Protein AF-A0A1Y4CS14-F1 (afdb_monomer_lite)

Secondary structure (DSSP, 8-state):
-----S---SS-HHHHHHHHHHHHHHHHHHHHHHHH-TTS-S--SHHHHHHHHHHHHH-GGGGTT-TTHHHHTT------HHHHHHGGGTTSSSHHHHHHHHHHHHHHHHHHHHHHHHHHHHS-HHHHHHHHHHTTTT-

Structure (mmCIF, N/CA/C/O backbone):
data_AF-A0A1Y4CS14-F1
#
_entry.id   AF-A0A1Y4CS14-F1
#
loop_
_atom_site.group_PDB
_atom_site.id
_atom_site.type_symbol
_atom_site.label_atom_id
_atom_site.label_alt_id
_atom_site.label_comp_id
_atom_site.label_asym_id
_atom_site.label_entity_id
_atom_site.label_seq_id
_atom_site.pdbx_PDB_ins_code
_atom_site.Cartn_x
_atom_site.Cartn_y
_atom_site.Cartn_z
_atom_site.occupancy
_atom_site.B_iso_or_equiv
_atom_site.auth_seq_id
_atom_site.auth_comp_id
_atom_site.auth_asym_id
_atom_site.auth_atom_id
_atom_site.pdbx_PDB_model_num
ATOM 1 N N . MET A 1 1 ? -32.809 14.641 16.169 1.00 39.56 1 MET A N 1
ATOM 2 C CA . MET A 1 1 ? -31.476 15.286 16.168 1.00 39.56 1 MET A CA 1
ATOM 3 C C . MET A 1 1 ? -30.574 14.527 17.126 1.00 39.56 1 MET A C 1
ATOM 5 O O . MET A 1 1 ? -30.788 14.604 18.327 1.00 39.56 1 MET A O 1
ATOM 9 N N . ARG A 1 2 ? -29.640 13.718 16.610 1.00 41.75 2 ARG A N 1
ATOM 10 C CA . ARG A 1 2 ? -28.630 13.039 17.436 1.00 41.75 2 ARG A CA 1
ATOM 11 C C . ARG A 1 2 ? -27.612 14.098 17.855 1.00 41.75 2 ARG A C 1
ATOM 13 O O . ARG A 1 2 ? -26.971 14.699 17.000 1.00 41.75 2 ARG A O 1
ATOM 20 N N . THR A 1 3 ? -27.533 14.364 19.149 1.00 42.81 3 THR A N 1
ATOM 21 C CA . THR A 1 3 ? -26.562 15.266 19.761 1.00 42.81 3 THR A CA 1
ATOM 22 C C . THR A 1 3 ? -25.147 14.776 19.460 1.00 42.81 3 THR A C 1
ATOM 24 O O . THR A 1 3 ? -24.735 13.689 19.864 1.00 42.81 3 THR A O 1
ATOM 27 N N . ILE A 1 4 ? -24.412 15.586 18.701 1.00 50.34 4 ILE A N 1
ATOM 28 C CA . ILE A 1 4 ? -22.984 15.433 18.425 1.00 50.34 4 ILE A CA 1
ATOM 29 C C . ILE A 1 4 ? -22.251 15.861 19.703 1.00 50.34 4 ILE A C 1
ATOM 31 O O . ILE A 1 4 ? -21.807 16.995 19.829 1.00 50.34 4 ILE A O 1
ATOM 35 N N . SER A 1 5 ? -22.208 14.992 20.711 1.00 47.28 5 SER A N 1
ATOM 36 C CA . SER A 1 5 ? -21.415 15.236 21.925 1.00 47.28 5 SER A CA 1
ATOM 37 C C . SER A 1 5 ? -20.796 13.949 22.469 1.00 47.28 5 SER A C 1
ATOM 39 O O . SER A 1 5 ? -20.897 13.627 23.652 1.00 47.28 5 SER A O 1
ATOM 41 N N . GLN A 1 6 ? -20.137 13.188 21.600 1.00 47.97 6 GLN A N 1
ATOM 42 C CA . GLN A 1 6 ? -19.076 12.296 22.049 1.00 47.97 6 GLN A CA 1
ATOM 43 C C . GLN A 1 6 ? -17.790 12.788 21.415 1.00 47.97 6 GLN A C 1
ATOM 45 O O . GLN A 1 6 ? -17.677 12.831 20.192 1.00 47.97 6 GLN A O 1
ATOM 50 N N . GLY A 1 7 ? -16.867 13.240 22.265 1.00 45.88 7 GLY A N 1
ATOM 51 C CA . GLY A 1 7 ? -15.551 13.683 21.845 1.00 45.88 7 GLY A CA 1
ATOM 52 C C . GLY A 1 7 ? -14.928 12.612 20.963 1.00 45.88 7 GLY A C 1
ATOM 53 O O . GLY A 1 7 ? -14.722 11.479 21.399 1.00 45.88 7 GLY A O 1
ATOM 54 N N . TYR A 1 8 ? -14.672 12.967 19.707 1.00 52.50 8 TYR A N 1
ATOM 55 C CA . TYR A 1 8 ? -13.837 12.170 18.832 1.00 52.50 8 TYR A CA 1
ATOM 56 C C . TYR A 1 8 ? -12.460 12.104 19.493 1.00 52.50 8 TYR A C 1
ATOM 58 O O . TYR A 1 8 ? -11.691 13.060 19.449 1.00 52.50 8 TYR A O 1
ATOM 66 N N . SER A 1 9 ? -12.154 10.987 20.152 1.00 56.97 9 SER A N 1
ATOM 67 C CA . SER A 1 9 ? -10.765 10.586 20.351 1.00 56.97 9 SER A CA 1
ATOM 68 C C . SER A 1 9 ? -10.151 10.543 18.952 1.00 56.97 9 SER A C 1
ATOM 70 O O . SER A 1 9 ? -10.545 9.718 18.130 1.00 56.97 9 SER A O 1
ATOM 72 N N . ILE A 1 10 ? -9.282 11.515 18.664 1.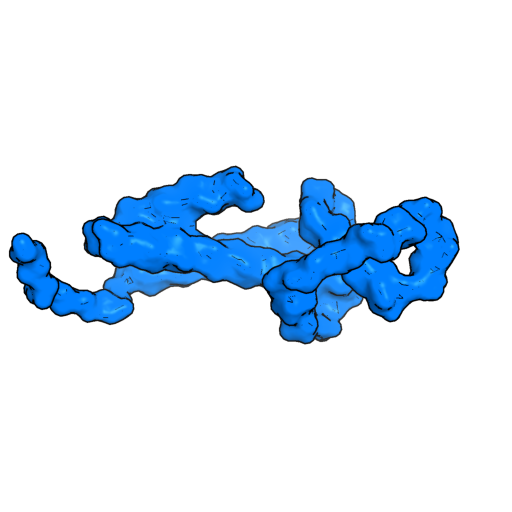00 62.81 10 ILE A N 1
ATOM 73 C CA . ILE A 1 10 ? -8.784 11.812 17.313 1.00 62.81 10 ILE A CA 1
ATOM 74 C C . ILE A 1 10 ? -8.012 10.609 16.734 1.00 62.81 10 ILE A C 1
ATOM 76 O O . ILE A 1 10 ? -8.028 10.404 15.527 1.00 62.81 10 ILE A O 1
ATOM 80 N N . LEU A 1 11 ? -7.440 9.754 17.591 1.00 69.69 11 LEU A N 1
ATOM 81 C CA . LEU A 1 11 ? -6.991 8.396 17.279 1.00 69.69 11 LEU A CA 1
ATOM 82 C C . LEU A 1 11 ? -7.072 7.525 18.541 1.00 69.69 11 LEU A C 1
ATOM 84 O O . LEU A 1 11 ? -6.519 7.889 19.581 1.00 69.69 11 LEU A O 1
ATOM 88 N N . SER A 1 12 ? -7.710 6.357 18.459 1.00 87.25 12 SER A N 1
ATOM 89 C CA . SER A 1 12 ? -7.627 5.338 19.511 1.00 87.25 12 SER A CA 1
ATOM 90 C C . SER A 1 12 ? -6.467 4.371 19.251 1.00 87.25 12 SER A C 1
ATOM 92 O O . SER A 1 12 ? -6.043 4.183 18.111 1.00 87.25 12 SER A O 1
ATOM 94 N N . ALA A 1 13 ? -5.994 3.671 20.288 1.00 91.88 13 ALA A N 1
ATOM 95 C CA . ALA A 1 13 ? -4.969 2.627 20.138 1.00 91.88 13 ALA A CA 1
ATOM 96 C C . ALA A 1 13 ? -5.358 1.549 19.105 1.00 91.88 13 ALA A C 1
ATOM 98 O O . ALA A 1 13 ? -4.495 0.978 18.446 1.00 91.88 13 ALA A O 1
ATOM 99 N N . ARG A 1 14 ? -6.663 1.298 18.925 1.00 93.19 14 ARG A N 1
ATOM 100 C CA . ARG A 1 14 ? -7.191 0.357 17.924 1.00 93.19 14 ARG A CA 1
ATOM 101 C C . ARG A 1 14 ? -7.032 0.885 16.499 1.00 93.19 14 ARG A C 1
ATOM 103 O O . ARG A 1 14 ? -6.731 0.105 15.605 1.00 93.19 14 ARG A O 1
ATOM 110 N N . ASP A 1 15 ? -7.205 2.192 16.308 1.00 93.75 15 ASP A N 1
ATOM 111 C CA . ASP A 1 15 ? -7.030 2.847 15.008 1.00 93.75 15 ASP A CA 1
ATOM 112 C C . ASP A 1 15 ? -5.554 2.826 14.593 1.00 93.75 15 ASP A C 1
ATOM 114 O O . ASP A 1 15 ? -5.232 2.479 13.458 1.00 93.75 15 ASP A O 1
ATOM 118 N N . ILE A 1 16 ? -4.653 3.101 15.544 1.00 93.75 16 ILE A N 1
ATOM 119 C CA . ILE A 1 16 ? -3.202 3.004 15.334 1.00 93.75 16 ILE A CA 1
ATOM 120 C C . ILE A 1 16 ? -2.809 1.561 15.012 1.00 93.75 16 ILE A C 1
ATOM 122 O O . ILE A 1 16 ? -2.106 1.319 14.034 1.00 93.75 16 ILE A O 1
ATOM 126 N N . LEU A 1 17 ? -3.299 0.593 15.793 1.00 95.25 17 LEU A N 1
ATOM 127 C CA . LEU A 1 17 ? -3.018 -0.821 15.557 1.00 95.25 17 LEU A CA 1
ATOM 128 C C . LEU A 1 17 ? -3.464 -1.255 14.156 1.00 95.25 17 LEU A C 1
ATOM 130 O O . LEU A 1 17 ? -2.701 -1.918 13.458 1.00 95.25 17 LEU A O 1
ATOM 134 N N . PHE A 1 18 ? -4.662 -0.856 13.721 1.00 95.62 18 PHE A N 1
ATOM 135 C CA . PHE A 1 18 ? -5.146 -1.161 12.375 1.00 95.62 18 PHE A CA 1
ATOM 136 C C . PHE A 1 18 ? -4.255 -0.539 11.287 1.00 95.62 18 PHE A C 1
ATOM 138 O O . PHE A 1 18 ? -3.871 -1.224 10.336 1.00 95.62 18 PHE A O 1
ATOM 145 N N . ALA A 1 19 ? -3.876 0.733 11.433 1.00 95.06 19 ALA A N 1
ATOM 146 C CA . ALA A 1 19 ? -2.993 1.414 10.486 1.00 95.06 19 ALA A CA 1
ATOM 147 C C . ALA A 1 19 ? -1.607 0.744 10.398 1.00 95.06 19 ALA A C 1
ATOM 149 O O . ALA A 1 19 ? -1.087 0.543 9.301 1.00 95.06 19 ALA A O 1
ATOM 150 N N . CYS A 1 20 ? -1.031 0.338 11.534 1.00 96.44 20 CYS A N 1
ATOM 151 C CA . CYS A 1 20 ? 0.243 -0.379 11.571 1.00 96.44 20 CYS A CA 1
ATOM 152 C C . CYS A 1 20 ? 0.140 -1.777 10.949 1.00 96.44 20 CYS A C 1
ATOM 154 O O . CYS A 1 20 ? 1.004 -2.155 10.162 1.00 96.44 20 CYS A O 1
ATOM 156 N N . LEU A 1 21 ? -0.904 -2.546 11.272 1.00 96.50 21 LEU A N 1
ATOM 157 C CA . LEU A 1 21 ? -1.088 -3.896 10.732 1.00 96.50 21 LEU A CA 1
ATOM 158 C C . LEU A 1 21 ? -1.344 -3.880 9.223 1.00 96.50 21 LEU A C 1
ATOM 160 O O . LEU A 1 21 ? -0.761 -4.687 8.507 1.00 96.50 21 LEU A O 1
ATOM 164 N N . SER A 1 22 ? -2.161 -2.948 8.730 1.00 95.06 22 SER A N 1
ATOM 165 C CA . SER A 1 22 ? -2.398 -2.787 7.288 1.00 95.06 22 SER A CA 1
ATOM 166 C C . SER A 1 22 ? -1.136 -2.348 6.541 1.00 95.06 22 SER A C 1
ATOM 168 O O . SER A 1 22 ? -0.886 -2.829 5.433 1.00 95.06 22 SER A O 1
ATOM 170 N N . LEU A 1 23 ? -0.298 -1.497 7.147 1.00 95.06 23 LEU A N 1
ATOM 171 C CA . LEU A 1 23 ? 1.002 -1.135 6.580 1.00 95.06 23 LEU A CA 1
ATOM 172 C C . LEU A 1 23 ? 1.931 -2.350 6.518 1.00 95.06 23 LEU A C 1
ATOM 174 O O . LEU A 1 23 ? 2.495 -2.641 5.466 1.00 95.06 23 LEU A O 1
ATOM 178 N N . LEU A 1 24 ? 2.064 -3.085 7.627 1.00 96.31 24 LEU A N 1
ATOM 179 C CA . LEU A 1 24 ? 2.882 -4.298 7.693 1.00 96.31 24 LEU A CA 1
ATOM 180 C C . LEU A 1 24 ? 2.418 -5.346 6.683 1.00 96.31 24 LEU A C 1
ATOM 182 O O . LEU A 1 24 ? 3.252 -5.938 6.006 1.00 96.31 24 LEU A O 1
ATOM 186 N N . PHE A 1 25 ? 1.107 -5.539 6.548 1.00 92.81 25 PHE A N 1
ATOM 187 C CA . PHE A 1 25 ? 0.521 -6.421 5.546 1.00 92.81 25 PHE A CA 1
ATOM 188 C C . PHE A 1 25 ? 0.906 -5.995 4.125 1.00 92.81 25 PHE A C 1
ATOM 190 O O . PHE A 1 25 ? 1.414 -6.811 3.362 1.00 92.81 25 PHE A O 1
ATOM 197 N N . SER A 1 26 ? 0.753 -4.711 3.793 1.00 91.06 26 SER A N 1
ATOM 198 C CA . SER A 1 26 ? 1.067 -4.187 2.455 1.00 91.06 26 SER A CA 1
ATOM 199 C C . SER A 1 26 ? 2.562 -4.295 2.129 1.00 91.06 26 SER A C 1
ATOM 201 O O . SER A 1 26 ? 2.941 -4.661 1.017 1.00 91.06 26 SER A O 1
ATOM 203 N N . LEU A 1 27 ? 3.435 -4.049 3.112 1.00 91.69 27 LEU A N 1
ATOM 204 C CA . LEU A 1 27 ? 4.882 -4.235 2.969 1.00 91.69 27 LEU A CA 1
ATOM 205 C C . LEU A 1 27 ? 5.270 -5.714 2.848 1.00 91.69 27 LEU A C 1
ATOM 207 O O . LEU A 1 27 ? 6.156 -6.050 2.063 1.00 91.69 27 LEU A O 1
ATOM 211 N N . ALA A 1 28 ? 4.622 -6.599 3.607 1.00 90.25 28 ALA A N 1
ATOM 212 C CA . ALA A 1 28 ? 4.847 -8.038 3.526 1.00 90.25 28 ALA A CA 1
ATOM 213 C C . ALA A 1 28 ? 4.398 -8.595 2.170 1.00 90.25 28 ALA A C 1
ATOM 215 O O . ALA A 1 28 ? 5.132 -9.387 1.585 1.00 90.25 28 ALA A O 1
ATOM 216 N N . ALA A 1 29 ? 3.259 -8.134 1.644 1.00 85.50 29 ALA A N 1
ATOM 217 C CA . ALA A 1 29 ? 2.801 -8.453 0.296 1.00 85.50 29 ALA A CA 1
ATOM 218 C C . ALA A 1 29 ? 3.818 -7.981 -0.754 1.00 85.50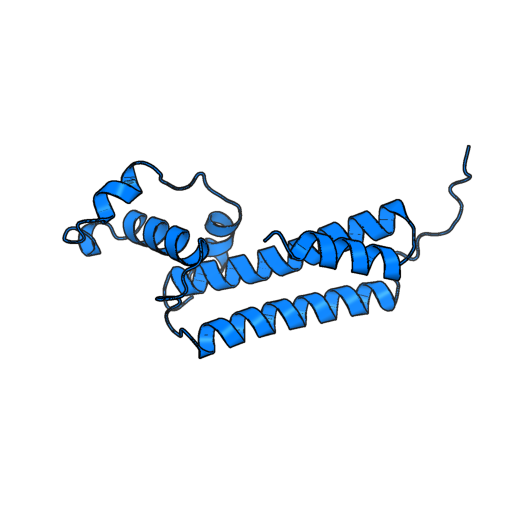 29 ALA A C 1
ATOM 220 O O . ALA A 1 29 ? 4.286 -8.793 -1.547 1.00 85.50 29 ALA A O 1
ATOM 221 N N . CYS A 1 30 ? 4.258 -6.717 -0.684 1.00 85.38 30 CYS A N 1
ATOM 222 C CA . CYS A 1 30 ? 5.305 -6.170 -1.555 1.00 85.38 30 CYS A CA 1
ATOM 223 C C . CYS A 1 30 ? 6.567 -7.041 -1.553 1.00 85.38 30 CYS A C 1
ATOM 225 O O . CYS A 1 30 ? 7.052 -7.477 -2.596 1.00 85.38 30 CYS A O 1
ATOM 227 N N . LYS A 1 31 ? 7.085 -7.335 -0.355 1.00 86.81 31 LYS A N 1
ATOM 228 C CA . LYS A 1 31 ? 8.296 -8.137 -0.181 1.00 86.81 31 LYS A CA 1
ATOM 229 C C . LYS A 1 31 ? 8.099 -9.571 -0.666 1.00 86.81 31 LYS A C 1
ATOM 231 O O . LYS A 1 31 ? 8.994 -10.103 -1.309 1.00 86.81 31 LYS A O 1
ATOM 236 N N . GLY A 1 32 ? 6.963 -10.194 -0.361 1.00 81.75 32 GLY A N 1
ATOM 237 C CA . GLY A 1 32 ? 6.640 -11.551 -0.799 1.00 81.75 32 GLY A CA 1
ATOM 238 C C . GLY A 1 32 ? 6.593 -11.656 -2.320 1.00 81.75 32 GLY A C 1
ATOM 239 O O . GLY A 1 32 ? 7.210 -12.551 -2.891 1.00 81.75 32 GLY A O 1
ATOM 240 N N . ILE A 1 33 ? 5.959 -10.684 -2.975 1.00 78.56 33 ILE A N 1
ATOM 241 C CA . ILE A 1 33 ? 5.904 -10.596 -4.433 1.00 78.56 33 ILE A CA 1
ATOM 242 C C . ILE A 1 33 ? 7.310 -10.415 -5.019 1.00 78.56 33 ILE A C 1
ATOM 244 O O . ILE A 1 33 ? 7.676 -11.151 -5.926 1.00 78.56 33 ILE A O 1
ATOM 248 N N . LEU A 1 34 ? 8.135 -9.520 -4.465 1.00 78.62 34 LEU A N 1
ATOM 249 C CA . LEU A 1 34 ? 9.520 -9.326 -4.922 1.00 78.62 34 LEU A CA 1
ATOM 250 C C . LEU A 1 34 ? 10.429 -10.538 -4.665 1.00 78.62 34 LEU A C 1
ATOM 252 O O . LEU A 1 34 ? 11.398 -10.739 -5.389 1.00 78.62 34 LEU A O 1
ATOM 256 N N . LEU A 1 35 ? 10.150 -11.352 -3.646 1.00 79.50 35 LEU A N 1
ATOM 257 C CA . LEU A 1 35 ? 10.879 -12.604 -3.420 1.00 79.50 35 LEU A CA 1
ATOM 258 C C . LEU A 1 35 ? 10.512 -13.670 -4.458 1.00 79.50 35 LEU A C 1
ATOM 260 O O . LEU A 1 35 ? 11.380 -14.439 -4.863 1.00 79.50 35 LEU A O 1
ATOM 264 N N . LEU A 1 36 ? 9.245 -13.718 -4.878 1.00 72.94 36 LEU A N 1
ATOM 265 C CA . LEU A 1 36 ? 8.750 -14.673 -5.874 1.00 72.94 36 LEU A CA 1
ATOM 266 C C . LEU A 1 36 ? 9.070 -14.236 -7.312 1.00 72.94 36 LEU A C 1
ATOM 268 O O . LEU A 1 36 ? 9.405 -15.072 -8.146 1.00 72.94 36 LEU A O 1
ATOM 272 N N . SER A 1 37 ? 9.000 -12.934 -7.591 1.00 71.00 37 SER A N 1
ATOM 273 C CA . SER A 1 37 ? 9.330 -12.313 -8.875 1.00 71.00 37 SER A CA 1
ATOM 274 C C . SER A 1 37 ? 10.192 -11.058 -8.651 1.00 71.00 37 SER A C 1
ATOM 276 O O . SER A 1 37 ? 9.678 -9.941 -8.525 1.00 71.00 37 SER A O 1
ATOM 278 N N . PRO A 1 38 ? 11.530 -11.213 -8.620 1.00 64.50 38 PRO A N 1
ATOM 279 C CA . PRO A 1 38 ? 12.469 -10.127 -8.313 1.00 64.50 38 PRO A CA 1
ATOM 280 C C . PRO A 1 38 ? 12.454 -8.962 -9.301 1.00 64.50 38 PRO A C 1
ATOM 282 O O . PRO A 1 38 ? 12.837 -7.848 -8.952 1.00 64.50 38 PRO A O 1
ATOM 285 N N . LEU A 1 39 ? 12.019 -9.220 -10.534 1.00 65.94 39 LEU A N 1
ATOM 286 C CA . LEU A 1 39 ? 11.912 -8.212 -11.584 1.00 65.94 39 LEU A CA 1
ATOM 287 C C . LEU A 1 39 ? 10.487 -7.668 -11.740 1.00 65.94 39 LEU A C 1
ATOM 289 O O . LEU A 1 39 ? 10.284 -6.810 -12.592 1.00 65.94 39 LEU A O 1
ATOM 293 N N . GLY A 1 40 ? 9.515 -8.162 -10.962 1.00 56.00 40 GLY A N 1
ATOM 294 C CA . GLY A 1 40 ? 8.095 -7.852 -11.155 1.00 56.00 40 GLY A CA 1
ATOM 295 C C . GLY A 1 40 ? 7.506 -8.419 -12.456 1.00 56.00 40 GLY A C 1
ATOM 296 O O . GLY A 1 40 ? 6.425 -8.008 -12.860 1.00 56.00 40 GLY A O 1
ATOM 297 N N . ALA A 1 41 ? 8.221 -9.335 -13.119 1.00 54.38 41 ALA A N 1
ATOM 298 C CA . ALA A 1 41 ? 7.838 -9.973 -14.376 1.00 54.38 41 ALA A CA 1
ATOM 299 C C . ALA A 1 41 ? 7.321 -11.403 -14.129 1.00 54.38 41 ALA A C 1
ATOM 301 O O . ALA A 1 41 ? 7.902 -12.152 -13.341 1.00 54.38 41 ALA A O 1
ATOM 302 N N . GLY A 1 42 ? 6.241 -11.793 -14.803 1.00 53.25 42 GLY A N 1
ATOM 303 C CA . GLY A 1 42 ? 5.594 -13.101 -14.647 1.00 53.25 42 GLY A CA 1
ATOM 304 C C . GLY A 1 42 ? 4.556 -13.177 -13.520 1.00 53.25 42 GLY A C 1
ATOM 305 O O . GLY A 1 42 ? 4.155 -14.276 -13.146 1.00 53.25 42 GLY A O 1
ATOM 306 N N . ILE A 1 43 ? 4.124 -12.038 -12.975 1.00 56.41 43 ILE A N 1
ATOM 307 C CA . ILE A 1 43 ? 2.955 -11.962 -12.098 1.00 56.41 43 ILE A CA 1
ATOM 308 C C . ILE A 1 43 ? 1.788 -11.607 -13.015 1.00 56.41 43 ILE A C 1
ATOM 310 O O . ILE A 1 43 ? 1.679 -10.455 -13.430 1.00 56.41 43 ILE A O 1
ATOM 314 N N . ASP A 1 44 ? 0.948 -12.589 -13.340 1.00 57.38 44 ASP A N 1
ATOM 315 C CA . ASP A 1 44 ? -0.292 -12.400 -14.105 1.00 57.38 44 ASP A CA 1
ATOM 316 C C . ASP A 1 44 ? -1.258 -11.499 -13.319 1.00 57.38 44 ASP A C 1
ATOM 318 O O . ASP A 1 44 ? -2.128 -11.941 -12.574 1.00 57.38 44 ASP A O 1
ATOM 322 N N . SER A 1 45 ? -0.977 -10.204 -13.365 1.00 60.81 45 SER A N 1
ATOM 323 C CA . SER A 1 45 ? -1.672 -9.152 -12.649 1.00 60.81 45 SER A CA 1
ATOM 324 C C . SER A 1 45 ? -1.751 -7.950 -13.565 1.00 60.81 45 SER A C 1
ATOM 326 O O . SER A 1 45 ? -0.789 -7.627 -14.271 1.00 60.81 45 SER A O 1
ATOM 328 N N . ASP A 1 46 ? -2.864 -7.228 -13.482 1.00 64.88 46 ASP A N 1
ATOM 329 C CA . ASP A 1 46 ? -3.062 -5.963 -14.193 1.00 64.88 46 ASP A CA 1
ATOM 330 C C . ASP A 1 46 ? -1.899 -4.982 -13.954 1.00 64.88 46 ASP A C 1
ATOM 332 O O . ASP A 1 46 ? -1.552 -4.171 -14.810 1.00 64.88 46 ASP A O 1
ATOM 336 N N . LEU A 1 47 ? -1.229 -5.107 -12.806 1.00 61.62 47 LEU A N 1
ATOM 337 C CA . LEU A 1 47 ? -0.063 -4.324 -12.415 1.00 61.62 47 LEU A CA 1
ATOM 338 C C . LEU A 1 47 ? 1.150 -4.523 -13.334 1.00 61.62 47 LEU A C 1
ATOM 340 O O . LEU A 1 47 ? 1.854 -3.557 -13.637 1.00 61.62 47 LEU A O 1
ATOM 344 N N . GLN A 1 48 ? 1.379 -5.750 -13.805 1.00 62.94 48 GLN A N 1
ATOM 345 C CA . GLN A 1 48 ? 2.425 -6.036 -14.785 1.00 62.94 48 GLN A CA 1
ATOM 346 C C . GLN A 1 48 ? 2.085 -5.401 -16.137 1.00 62.94 48 GLN A C 1
ATOM 348 O O . GLN A 1 48 ? 2.967 -4.830 -16.778 1.00 62.94 48 GLN A O 1
ATOM 353 N N . ASN A 1 49 ? 0.811 -5.434 -16.535 1.00 65.94 49 ASN A N 1
ATOM 354 C CA . ASN A 1 49 ? 0.359 -4.813 -17.777 1.00 65.94 49 ASN A CA 1
ATOM 355 C C . ASN A 1 49 ? 0.591 -3.289 -17.749 1.00 65.94 49 ASN A C 1
ATOM 357 O O . ASN A 1 49 ? 1.195 -2.736 -18.667 1.00 65.94 49 ASN A O 1
ATOM 361 N N . TYR A 1 50 ? 0.240 -2.615 -16.645 1.00 66.69 50 TYR A N 1
ATOM 362 C CA . TYR A 1 50 ? 0.547 -1.187 -16.467 1.00 66.69 50 TYR A CA 1
ATOM 363 C C . TYR A 1 50 ? 2.051 -0.889 -16.516 1.00 66.69 50 TYR A C 1
ATOM 365 O O . TYR A 1 50 ? 2.458 0.141 -17.054 1.00 66.69 50 TYR A O 1
ATOM 373 N N . ALA A 1 51 ? 2.889 -1.782 -15.985 1.00 67.00 51 ALA A N 1
ATOM 374 C CA . ALA A 1 51 ? 4.336 -1.616 -16.033 1.00 67.00 51 ALA A CA 1
ATOM 375 C C . ALA A 1 51 ? 4.927 -1.760 -17.427 1.00 67.00 51 ALA A C 1
ATOM 377 O O . ALA A 1 51 ? 5.804 -0.979 -17.795 1.00 67.00 51 ALA A O 1
ATOM 378 N N . GLN A 1 52 ? 4.427 -2.713 -18.206 1.00 65.38 52 GLN A N 1
ATOM 379 C CA . GLN A 1 52 ? 4.841 -2.893 -19.592 1.00 65.38 52 GLN A CA 1
ATOM 380 C C . GLN A 1 52 ? 4.416 -1.696 -20.448 1.00 65.38 52 GLN A C 1
ATOM 382 O O . GLN A 1 52 ? 5.245 -1.171 -21.186 1.00 65.38 52 GLN A O 1
ATOM 387 N N . ILE A 1 53 ? 3.189 -1.190 -20.274 1.00 68.44 53 ILE A N 1
ATOM 388 C CA . ILE A 1 53 ? 2.721 0.034 -20.947 1.00 68.44 53 ILE A CA 1
ATOM 389 C C . ILE A 1 53 ? 3.629 1.228 -20.602 1.00 68.44 53 ILE A C 1
ATOM 391 O O . ILE A 1 53 ? 4.055 1.962 -21.497 1.00 68.44 53 ILE A O 1
ATOM 395 N N . LEU A 1 54 ? 3.979 1.410 -19.321 1.00 70.12 54 LEU A N 1
ATOM 396 C CA . LEU A 1 54 ? 4.820 2.531 -18.886 1.00 70.12 54 LEU A CA 1
ATOM 397 C C . LEU A 1 54 ? 6.269 2.427 -19.399 1.00 70.12 54 LEU A C 1
ATOM 399 O O . LEU A 1 54 ? 6.843 3.437 -19.809 1.00 70.12 54 LEU A O 1
ATOM 403 N N . GLU A 1 55 ? 6.862 1.231 -19.397 1.00 70.31 55 GLU A N 1
ATOM 404 C CA . GLU A 1 55 ? 8.204 0.988 -19.953 1.00 70.31 55 GLU A CA 1
ATOM 405 C C . GLU A 1 55 ? 8.243 1.209 -21.465 1.00 70.31 55 GLU A C 1
ATOM 407 O O . GLU A 1 55 ? 9.135 1.903 -21.957 1.00 70.31 55 GLU A O 1
ATOM 412 N N . VAL A 1 56 ? 7.247 0.705 -22.201 1.00 68.25 56 VAL A N 1
ATOM 413 C CA . VAL A 1 56 ? 7.122 0.924 -23.651 1.00 68.25 56 VAL A CA 1
ATOM 414 C C . VAL A 1 56 ? 6.996 2.417 -23.963 1.00 68.25 56 VAL A C 1
ATOM 416 O O . VAL A 1 56 ? 7.640 2.904 -24.893 1.00 68.25 56 VAL A O 1
ATOM 419 N N . ALA A 1 57 ? 6.233 3.169 -23.162 1.00 69.25 57 ALA A N 1
ATOM 420 C CA . ALA A 1 57 ? 6.102 4.616 -23.326 1.00 69.25 57 ALA A CA 1
ATOM 421 C C . ALA A 1 57 ? 7.415 5.377 -23.056 1.00 69.25 57 ALA A C 1
ATOM 423 O O . ALA A 1 57 ? 7.697 6.373 -23.726 1.00 69.25 57 ALA A O 1
ATOM 424 N N . ARG A 1 58 ? 8.229 4.929 -22.089 1.00 72.00 58 ARG A N 1
ATOM 425 C CA . ARG A 1 58 ? 9.503 5.581 -21.722 1.00 72.00 58 ARG A CA 1
ATOM 426 C C . ARG A 1 58 ? 10.663 5.212 -22.640 1.00 72.00 58 ARG A C 1
ATOM 428 O O . ARG A 1 58 ? 11.483 6.076 -22.950 1.00 72.00 58 ARG A O 1
ATOM 435 N N . TYR A 1 59 ? 10.735 3.957 -23.076 1.00 70.50 59 TYR A N 1
ATOM 436 C CA . TYR A 1 59 ? 11.856 3.417 -23.849 1.00 70.50 59 TYR A CA 1
ATOM 437 C C . TYR A 1 59 ? 11.392 2.713 -25.132 1.00 70.50 59 TYR A C 1
ATOM 439 O O . TYR A 1 59 ? 11.752 1.559 -25.368 1.00 70.50 59 TYR A O 1
ATOM 447 N N . PRO A 1 60 ? 10.655 3.395 -26.026 1.00 68.25 60 PRO A N 1
ATOM 448 C CA . PRO A 1 60 ? 10.003 2.761 -27.176 1.00 68.25 60 PRO A CA 1
ATOM 449 C C . PRO A 1 60 ? 10.978 2.022 -28.106 1.00 68.25 60 PRO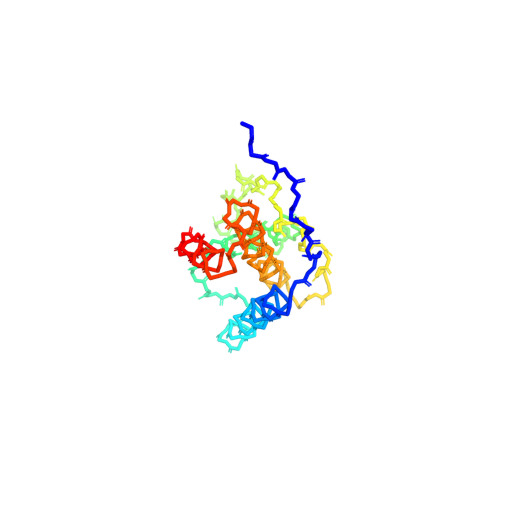 A C 1
ATOM 451 O O . PRO A 1 60 ? 10.637 0.989 -28.674 1.00 68.25 60 PRO A O 1
ATOM 454 N N . ALA A 1 61 ? 12.223 2.499 -28.223 1.00 72.44 61 ALA A N 1
ATOM 455 C CA . ALA A 1 61 ? 13.252 1.855 -29.039 1.00 72.44 61 ALA A CA 1
ATOM 456 C C . ALA A 1 61 ? 13.652 0.456 -28.530 1.00 72.44 61 ALA A C 1
ATOM 458 O O . ALA A 1 61 ? 13.964 -0.415 -29.339 1.00 72.44 61 ALA A O 1
ATOM 459 N N . ALA A 1 62 ? 13.619 0.222 -27.213 1.00 67.25 62 ALA A N 1
ATOM 460 C CA . ALA A 1 62 ? 13.944 -1.078 -26.622 1.00 67.25 62 ALA A CA 1
ATOM 461 C C . ALA A 1 62 ? 12.862 -2.137 -26.903 1.00 67.25 62 ALA A C 1
ATOM 463 O O . ALA A 1 62 ? 13.153 -3.330 -26.896 1.00 67.25 62 ALA A O 1
ATOM 464 N N . PHE A 1 63 ? 11.639 -1.694 -27.207 1.00 65.75 63 PHE A N 1
ATOM 465 C CA . PHE A 1 63 ? 10.479 -2.539 -27.493 1.00 65.75 63 PHE A CA 1
ATOM 466 C C . PHE A 1 63 ? 10.089 -2.539 -28.980 1.00 65.75 63 PHE A C 1
ATOM 468 O O . PHE A 1 63 ? 9.063 -3.098 -29.348 1.00 65.75 63 PHE A O 1
ATOM 475 N N . ALA A 1 64 ? 10.910 -1.962 -29.866 1.00 69.56 64 ALA A N 1
ATOM 476 C CA . ALA A 1 64 ? 10.588 -1.825 -31.291 1.00 69.56 64 ALA A CA 1
ATOM 477 C C . ALA A 1 64 ? 10.382 -3.167 -32.026 1.00 69.56 64 ALA A C 1
ATOM 479 O O . ALA A 1 64 ? 9.726 -3.204 -33.063 1.00 69.56 64 ALA A O 1
ATOM 480 N N . ALA A 1 65 ? 10.952 -4.257 -31.500 1.00 71.12 65 ALA A N 1
ATOM 481 C CA . ALA A 1 65 ? 10.802 -5.610 -32.036 1.00 71.12 65 ALA A CA 1
ATOM 482 C C . ALA A 1 65 ? 9.718 -6.439 -31.322 1.00 71.12 65 ALA A C 1
ATOM 484 O O . ALA A 1 65 ? 9.461 -7.570 -31.734 1.00 71.12 65 ALA A O 1
ATOM 485 N N . ASP A 1 66 ? 9.104 -5.915 -30.256 1.00 63.72 66 ASP A N 1
ATOM 486 C CA . ASP A 1 66 ? 8.026 -6.597 -29.545 1.00 63.72 66 ASP A CA 1
ATOM 487 C C . ASP A 1 66 ? 6.731 -6.491 -30.376 1.00 63.72 66 ASP A C 1
ATOM 489 O O . ASP A 1 66 ? 6.237 -5.384 -30.605 1.00 63.72 66 ASP A O 1
ATOM 493 N N . PRO A 1 67 ? 6.158 -7.615 -30.847 1.00 64.62 67 PRO A N 1
ATOM 494 C CA . PRO A 1 67 ? 4.958 -7.599 -31.683 1.00 64.62 67 PRO A CA 1
ATOM 495 C C . PRO A 1 67 ? 3.708 -7.105 -30.940 1.00 64.62 67 PRO A C 1
ATOM 497 O O . PRO A 1 67 ? 2.715 -6.767 -31.586 1.00 64.62 67 PRO A O 1
ATOM 500 N N . VAL A 1 68 ? 3.742 -7.059 -29.605 1.00 62.28 68 VAL A N 1
ATOM 501 C CA . VAL A 1 68 ? 2.648 -6.584 -28.749 1.00 62.28 68 VAL A CA 1
ATOM 502 C C . VAL A 1 68 ? 2.814 -5.097 -28.411 1.00 62.28 68 VAL A C 1
ATOM 504 O O . VAL A 1 68 ? 1.820 -4.418 -28.160 1.00 62.28 68 VAL A O 1
ATOM 507 N N . ALA A 1 69 ? 4.030 -4.541 -28.494 1.00 63.44 69 ALA A N 1
ATOM 508 C CA . ALA A 1 69 ? 4.299 -3.130 -28.193 1.00 63.44 69 ALA A CA 1
ATOM 509 C C . ALA A 1 69 ? 3.400 -2.116 -28.931 1.00 63.44 69 ALA A C 1
ATOM 511 O O . ALA A 1 69 ? 2.923 -1.179 -28.285 1.00 63.44 69 ALA A O 1
ATOM 512 N N . PRO A 1 70 ? 3.081 -2.289 -30.232 1.00 64.38 70 PRO A N 1
ATOM 513 C CA . PRO A 1 70 ? 2.168 -1.393 -30.944 1.00 64.38 70 PRO A CA 1
ATOM 514 C C . PRO A 1 70 ? 0.738 -1.382 -30.385 1.00 64.38 70 PRO A C 1
ATOM 516 O O . PRO A 1 70 ? 0.021 -0.400 -30.558 1.00 64.38 70 PRO A O 1
ATOM 519 N N . ILE A 1 71 ? 0.317 -2.454 -29.708 1.00 63.97 71 ILE A N 1
ATOM 520 C CA . ILE A 1 71 ? -1.028 -2.589 -29.134 1.00 63.97 71 ILE A CA 1
ATOM 521 C C . ILE A 1 71 ? -1.168 -1.690 -27.894 1.00 63.97 71 ILE A C 1
ATOM 523 O O . ILE A 1 71 ? -2.216 -1.081 -27.694 1.00 63.97 71 ILE A O 1
ATOM 527 N N . PHE A 1 72 ? -0.091 -1.516 -27.119 1.00 56.78 72 PHE A N 1
ATOM 528 C CA . PHE A 1 72 ? -0.067 -0.660 -25.925 1.00 56.78 72 PHE A CA 1
ATOM 529 C C . PHE A 1 72 ? -0.139 0.847 -26.234 1.00 56.78 72 PHE A C 1
ATOM 531 O O . PHE A 1 72 ? -0.506 1.636 -25.368 1.00 56.78 72 PHE A O 1
ATOM 538 N N . ILE A 1 73 ? 0.1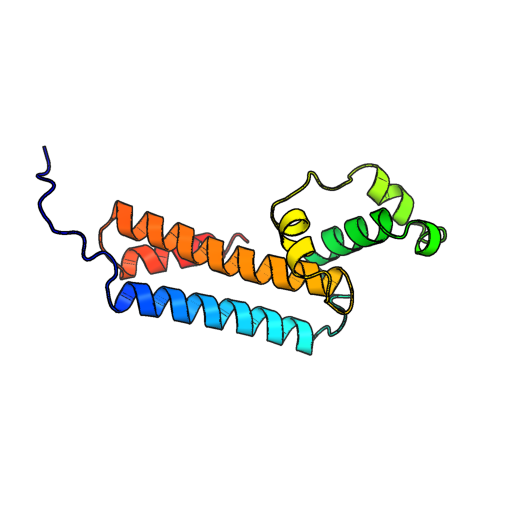71 1.269 -27.468 1.00 51.81 73 ILE A N 1
ATOM 539 C CA . ILE A 1 73 ? 0.129 2.684 -27.893 1.00 51.81 73 ILE A CA 1
ATOM 540 C C . ILE A 1 73 ? -1.318 3.208 -27.953 1.00 51.81 73 ILE A C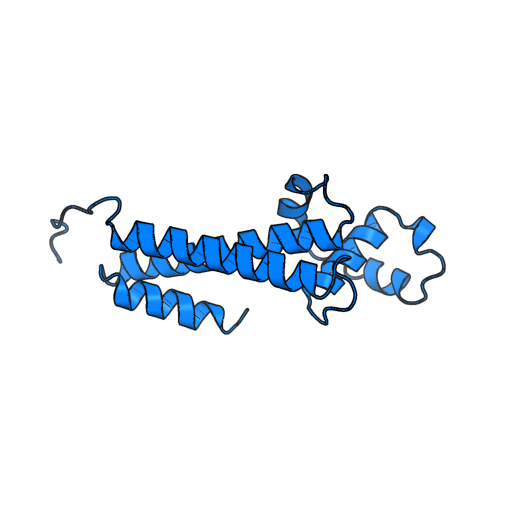 1
ATOM 542 O O . ILE A 1 73 ? -1.562 4.400 -27.759 1.00 51.81 73 ILE A O 1
ATOM 546 N N . HIS A 1 74 ? -2.286 2.326 -28.218 1.00 48.59 74 HIS A N 1
ATOM 547 C CA . HIS A 1 74 ? -3.695 2.692 -28.387 1.00 48.59 74 HIS A CA 1
ATOM 548 C C . HIS A 1 74 ? -4.488 2.759 -27.082 1.00 48.59 74 HIS A C 1
ATOM 550 O O . HIS A 1 74 ? -5.597 3.291 -27.080 1.00 48.59 74 HIS A O 1
ATOM 556 N N . ASP A 1 75 ? -3.914 2.275 -25.985 1.00 50.03 75 ASP A N 1
ATOM 557 C CA . ASP A 1 75 ? -4.519 2.323 -24.662 1.00 50.03 75 ASP A CA 1
ATOM 558 C C . ASP A 1 75 ? -3.440 2.764 -23.666 1.00 50.03 75 ASP A C 1
ATOM 560 O O . ASP A 1 75 ? -2.880 1.936 -22.947 1.00 50.03 75 ASP A O 1
ATOM 564 N N . PRO A 1 76 ? -3.062 4.061 -23.653 1.00 46.88 76 PRO A N 1
ATOM 565 C CA . PRO A 1 76 ? -1.886 4.540 -22.920 1.00 46.88 76 PRO A CA 1
ATOM 566 C C . PRO A 1 76 ? -1.993 4.362 -21.396 1.00 46.88 76 PRO A C 1
ATOM 568 O O . PRO A 1 76 ? -1.094 4.785 -20.673 1.00 46.88 76 PRO A O 1
ATOM 571 N N . GLY A 1 77 ? -3.085 3.761 -20.908 1.00 49.97 77 GLY A N 1
ATOM 572 C CA . GLY A 1 77 ? -3.526 3.820 -19.533 1.00 49.97 77 GLY A CA 1
ATOM 573 C C . GLY A 1 77 ? -3.831 5.274 -19.216 1.00 49.97 77 GLY A C 1
ATOM 574 O O . GLY A 1 77 ? -2.933 6.107 -19.125 1.00 49.97 77 GLY A O 1
ATOM 575 N N . VAL A 1 78 ? -5.106 5.627 -19.047 1.00 46.62 78 VAL A N 1
ATOM 576 C CA . VAL A 1 78 ? -5.451 6.913 -18.420 1.00 46.62 78 VAL A CA 1
ATOM 577 C C . VAL A 1 78 ? -4.538 7.085 -17.199 1.00 46.62 78 VAL A C 1
ATOM 579 O O . VAL A 1 78 ? -4.469 6.123 -16.428 1.00 46.62 78 VAL A O 1
ATOM 582 N N . PRO A 1 79 ? -3.831 8.225 -17.024 1.00 53.47 79 PRO A N 1
ATOM 583 C CA . PRO A 1 79 ? -2.944 8.436 -15.887 1.00 53.47 79 PRO A CA 1
ATOM 584 C C . PRO A 1 79 ? -3.688 8.072 -14.611 1.00 53.47 79 PRO A C 1
ATOM 586 O O . PRO A 1 79 ? -4.595 8.778 -14.170 1.00 53.47 79 PRO A O 1
ATOM 589 N N . ASN A 1 80 ? -3.367 6.906 -14.069 1.00 60.50 80 ASN A N 1
ATOM 590 C CA . ASN A 1 80 ? -4.025 6.385 -12.893 1.00 60.50 80 ASN A CA 1
ATOM 591 C C . ASN A 1 80 ? -3.117 6.665 -11.700 1.00 60.50 80 ASN A C 1
ATOM 593 O O . ASN A 1 80 ? -1.917 6.927 -11.844 1.00 60.50 80 ASN A O 1
ATOM 597 N N . LEU A 1 81 ? -3.696 6.638 -10.503 1.00 61.78 81 LEU A N 1
ATOM 598 C CA . LEU A 1 81 ? -2.980 6.981 -9.279 1.00 61.78 81 LEU A CA 1
ATOM 599 C C . LEU A 1 81 ? -1.658 6.201 -9.141 1.00 61.78 81 LEU A C 1
ATOM 601 O O . LEU A 1 81 ? -0.685 6.748 -8.637 1.00 61.78 81 LEU A O 1
ATOM 605 N N . LEU A 1 82 ? -1.590 4.968 -9.653 1.00 63.09 82 LEU A N 1
ATOM 606 C CA . LEU A 1 82 ? -0.389 4.130 -9.624 1.00 63.09 82 LEU A CA 1
ATOM 607 C C . LEU A 1 82 ? 0.723 4.680 -10.516 1.00 63.09 82 LEU A C 1
ATOM 609 O O . LEU A 1 82 ? 1.854 4.789 -10.057 1.00 63.09 82 LEU A O 1
ATOM 613 N N . THR A 1 83 ? 0.410 5.084 -11.749 1.00 62.91 83 THR A N 1
ATOM 614 C CA . THR A 1 83 ? 1.393 5.696 -12.665 1.00 62.91 83 THR A CA 1
ATOM 615 C C . THR A 1 83 ? 1.907 7.053 -12.176 1.00 62.91 83 THR A C 1
ATOM 617 O O . THR A 1 83 ? 3.064 7.388 -12.411 1.00 62.91 83 THR A O 1
ATOM 620 N N . VAL A 1 84 ? 1.092 7.814 -11.436 1.00 68.06 84 VAL A N 1
ATOM 621 C CA . VAL A 1 84 ? 1.533 9.064 -10.788 1.00 68.06 84 VAL A CA 1
ATOM 622 C C . VAL A 1 84 ? 2.410 8.765 -9.570 1.00 68.06 84 VAL A C 1
ATOM 624 O O . VAL A 1 84 ? 3.435 9.415 -9.365 1.00 68.06 84 VAL A O 1
ATOM 627 N N . LEU A 1 85 ? 2.030 7.770 -8.763 1.00 66.00 85 LEU A N 1
ATOM 628 C CA . LEU A 1 85 ? 2.786 7.372 -7.577 1.00 66.00 85 LEU A CA 1
ATOM 629 C C . LEU A 1 85 ? 4.106 6.664 -7.918 1.00 66.00 85 LEU A C 1
ATOM 631 O O . LEU A 1 85 ? 5.052 6.749 -7.137 1.00 66.00 85 LEU A O 1
ATOM 635 N N . GLU A 1 86 ? 4.198 6.015 -9.079 1.00 68.19 86 GLU A N 1
ATOM 636 C CA . GLU A 1 86 ? 5.417 5.378 -9.589 1.00 68.19 86 GLU A CA 1
ATOM 637 C C . GLU A 1 86 ? 6.599 6.350 -9.642 1.00 68.19 86 GLU A C 1
ATOM 639 O O . GLU A 1 86 ? 7.709 5.958 -9.282 1.00 68.19 86 GLU A O 1
ATOM 644 N N . GLY A 1 87 ? 6.373 7.622 -9.991 1.00 68.06 87 GLY A N 1
ATOM 645 C CA . GLY A 1 87 ? 7.447 8.613 -10.103 1.00 68.06 87 GLY A CA 1
ATOM 646 C C . GLY A 1 87 ? 8.215 8.826 -8.792 1.00 68.06 87 GLY A C 1
ATOM 647 O O . GLY A 1 87 ? 9.424 9.079 -8.810 1.00 68.06 87 GLY A O 1
ATOM 648 N N . PHE A 1 88 ? 7.554 8.627 -7.644 1.00 70.19 88 PHE A N 1
ATOM 649 C CA . PHE A 1 88 ? 8.194 8.661 -6.322 1.00 70.19 88 PHE A CA 1
ATOM 650 C C . PHE A 1 88 ? 9.108 7.450 -6.061 1.00 70.19 88 PHE A C 1
ATOM 652 O O . PHE A 1 88 ? 9.923 7.483 -5.140 1.00 70.19 88 PHE A O 1
ATOM 659 N N . PHE A 1 89 ? 9.008 6.402 -6.882 1.00 73.06 89 PHE A N 1
ATOM 660 C CA . PHE A 1 89 ? 9.808 5.175 -6.833 1.00 73.06 89 PHE A CA 1
ATOM 661 C C . PHE A 1 89 ? 10.730 5.006 -8.043 1.00 73.06 89 PHE A C 1
ATOM 663 O O . PHE A 1 89 ? 11.223 3.899 -8.269 1.00 73.06 89 PHE A O 1
ATOM 670 N N . SER A 1 90 ? 11.019 6.093 -8.762 1.00 65.56 90 SER A N 1
ATOM 671 C CA . SER A 1 90 ? 11.905 6.141 -9.938 1.00 65.56 90 SER A CA 1
ATOM 672 C C . SER A 1 90 ? 13.332 5.624 -9.697 1.00 65.56 90 SER A C 1
ATOM 674 O O . SER A 1 90 ? 14.032 5.296 -10.647 1.00 65.56 90 SER A O 1
ATOM 676 N N . SER A 1 91 ? 13.764 5.489 -8.439 1.00 69.94 91 SER A N 1
ATOM 677 C CA . SER A 1 91 ? 15.031 4.844 -8.057 1.00 69.94 91 SER A CA 1
ATOM 678 C C . SER A 1 91 ? 14.979 3.307 -8.022 1.00 69.94 91 SER A C 1
ATOM 680 O O . SER A 1 91 ? 15.955 2.661 -7.636 1.00 69.94 91 SER A O 1
ATOM 682 N N . SER A 1 92 ? 13.841 2.697 -8.358 1.00 67.75 92 SER A N 1
ATOM 683 C CA . SER A 1 92 ? 13.693 1.239 -8.392 1.00 67.75 92 SER A CA 1
ATOM 684 C C . SER A 1 92 ? 14.438 0.621 -9.574 1.00 67.75 92 SER A C 1
ATOM 686 O O . SER A 1 92 ? 14.694 1.275 -10.575 1.00 67.75 92 SER A O 1
ATOM 688 N N . ALA A 1 93 ? 14.764 -0.670 -9.459 1.00 71.50 93 ALA A N 1
ATOM 689 C CA . ALA A 1 93 ? 15.555 -1.385 -10.460 1.00 71.50 93 ALA A CA 1
ATOM 690 C C . ALA A 1 93 ? 14.920 -1.399 -11.867 1.00 71.50 93 ALA A C 1
ATOM 692 O O . ALA A 1 93 ? 15.645 -1.476 -12.852 1.00 71.50 93 ALA A O 1
ATOM 693 N N . ASN A 1 94 ? 13.587 -1.343 -11.952 1.00 73.44 94 ASN A N 1
ATOM 694 C CA . ASN A 1 94 ? 12.811 -1.200 -13.185 1.00 73.44 94 ASN A CA 1
ATOM 695 C C . ASN A 1 94 ? 11.417 -0.610 -12.866 1.00 73.44 94 ASN A C 1
ATOM 697 O O . ASN A 1 94 ? 11.036 -0.536 -11.685 1.00 73.44 94 ASN A O 1
ATOM 701 N N . ALA A 1 95 ? 10.640 -0.216 -13.885 1.00 71.06 95 ALA A N 1
ATOM 702 C CA . ALA A 1 95 ? 9.310 0.353 -13.650 1.00 71.06 95 ALA A CA 1
ATOM 703 C C . ALA A 1 95 ? 8.311 -0.646 -13.044 1.00 71.06 95 ALA A C 1
ATOM 705 O O . ALA A 1 95 ? 7.441 -0.238 -12.280 1.00 71.06 95 ALA A O 1
ATOM 706 N N . ALA A 1 96 ? 8.437 -1.950 -13.310 1.00 69.44 96 ALA A N 1
ATOM 707 C CA . ALA A 1 96 ? 7.549 -2.960 -12.725 1.00 69.44 96 ALA A CA 1
ATOM 708 C C . ALA A 1 96 ? 7.660 -3.001 -11.196 1.00 69.44 96 ALA A C 1
ATOM 710 O O . ALA A 1 96 ? 6.655 -2.999 -10.485 1.00 69.44 96 ALA A O 1
ATOM 711 N N . VAL A 1 97 ? 8.882 -2.929 -10.670 1.00 75.69 97 VAL A N 1
ATOM 712 C CA . VAL A 1 97 ? 9.146 -2.819 -9.233 1.00 75.69 97 VAL A CA 1
ATOM 713 C C . VAL A 1 97 ? 8.669 -1.470 -8.683 1.00 75.69 97 VAL A C 1
ATOM 715 O O . VAL A 1 97 ? 8.153 -1.417 -7.564 1.00 75.69 97 VAL A O 1
ATOM 718 N N . ALA A 1 98 ? 8.822 -0.380 -9.438 1.00 77.81 98 ALA A N 1
ATOM 719 C CA . ALA A 1 98 ? 8.344 0.941 -9.026 1.00 77.81 98 ALA A CA 1
ATOM 720 C C . ALA A 1 98 ? 6.808 0.983 -8.902 1.00 77.81 98 ALA A C 1
ATOM 722 O O . ALA A 1 98 ? 6.275 1.445 -7.889 1.00 77.81 98 ALA A O 1
ATOM 723 N N . ILE A 1 99 ? 6.100 0.417 -9.879 1.00 75.44 99 ILE A N 1
ATOM 724 C CA . ILE A 1 99 ? 4.637 0.308 -9.890 1.00 75.44 99 ILE A CA 1
ATOM 725 C C . ILE A 1 99 ? 4.156 -0.666 -8.820 1.00 75.44 99 ILE A C 1
ATOM 727 O O . ILE A 1 99 ? 3.169 -0.376 -8.150 1.00 75.44 99 ILE A O 1
ATOM 731 N N . LEU A 1 100 ? 4.865 -1.771 -8.579 1.00 78.19 100 LEU A N 1
ATOM 732 C CA . LEU A 1 100 ? 4.549 -2.676 -7.474 1.00 78.19 100 LEU A CA 1
ATOM 733 C C . LEU A 1 100 ? 4.591 -1.956 -6.123 1.00 78.19 100 LEU A C 1
ATOM 735 O O . LEU A 1 100 ? 3.662 -2.079 -5.321 1.00 78.19 100 LEU A O 1
ATOM 739 N N . LYS A 1 101 ? 5.634 -1.158 -5.875 1.00 82.88 101 LYS A N 1
ATOM 740 C CA . LYS A 1 101 ? 5.738 -0.343 -4.654 1.00 82.88 101 LYS A CA 1
ATOM 741 C C . LYS A 1 101 ? 4.606 0.681 -4.559 1.00 82.88 101 LYS A C 1
ATOM 743 O O . LYS A 1 101 ? 4.002 0.806 -3.493 1.00 82.88 101 LYS A O 1
ATOM 748 N N . ALA A 1 102 ? 4.283 1.357 -5.662 1.00 82.06 102 ALA A N 1
ATOM 749 C CA . ALA A 1 102 ? 3.146 2.272 -5.734 1.00 82.06 102 ALA A CA 1
ATOM 750 C C . ALA A 1 102 ? 1.813 1.554 -5.442 1.00 82.06 102 ALA A C 1
ATOM 752 O O . ALA A 1 102 ? 1.005 2.053 -4.659 1.00 82.06 102 ALA A O 1
ATOM 753 N N . GLY A 1 103 ? 1.621 0.349 -5.983 1.00 79.12 103 GLY A N 1
ATOM 754 C CA . GLY A 1 103 ? 0.473 -0.524 -5.730 1.00 79.12 103 GLY A CA 1
ATOM 755 C C . GLY A 1 103 ? 0.342 -0.933 -4.272 1.00 79.12 103 GLY A C 1
ATOM 756 O O . GLY A 1 103 ? -0.749 -0.892 -3.714 1.00 79.12 103 GLY A O 1
ATOM 757 N N . CYS A 1 104 ? 1.454 -1.228 -3.605 1.00 84.44 104 CYS A N 1
ATOM 758 C CA . CYS A 1 104 ? 1.440 -1.561 -2.181 1.00 84.44 104 CYS A CA 1
ATOM 759 C C . CYS A 1 104 ? 1.057 -0.359 -1.307 1.00 84.44 104 CYS A C 1
ATOM 761 O O . CYS A 1 104 ? 0.385 -0.521 -0.289 1.00 84.44 104 CYS A O 1
ATOM 763 N N . ILE A 1 105 ? 1.428 0.859 -1.710 1.00 86.00 105 ILE A N 1
ATOM 764 C CA . ILE A 1 105 ? 0.961 2.080 -1.040 1.00 86.00 105 ILE A CA 1
ATOM 765 C C . ILE A 1 105 ? -0.520 2.309 -1.313 1.00 86.00 105 ILE A C 1
ATOM 767 O O . ILE A 1 105 ? -1.258 2.625 -0.383 1.00 86.00 105 ILE A O 1
ATOM 771 N N . ALA A 1 106 ? -0.970 2.113 -2.552 1.00 83.75 106 ALA A N 1
ATOM 772 C CA . ALA A 1 106 ? -2.382 2.216 -2.897 1.00 83.75 106 ALA A CA 1
ATOM 773 C C . ALA A 1 106 ? -3.234 1.212 -2.100 1.00 83.75 106 ALA A C 1
ATOM 775 O O . ALA A 1 106 ? -4.267 1.600 -1.562 1.00 83.75 106 ALA A O 1
ATOM 776 N N . LEU A 1 107 ? -2.766 -0.030 -1.930 1.00 85.81 107 LEU A N 1
ATOM 777 C CA . LEU A 1 107 ? -3.403 -1.047 -1.088 1.00 85.81 107 LEU A CA 1
ATOM 778 C C . LEU A 1 107 ? -3.518 -0.587 0.370 1.00 85.81 107 LEU A C 1
ATOM 780 O O . LEU A 1 107 ? -4.585 -0.685 0.978 1.00 85.81 107 LEU A O 1
ATOM 784 N N . TRP A 1 108 ? -2.435 -0.046 0.931 1.00 91.31 108 TRP A N 1
ATOM 785 C CA . TRP A 1 108 ? -2.447 0.474 2.295 1.00 91.31 108 TRP A CA 1
ATOM 786 C C . TRP A 1 108 ? -3.430 1.640 2.461 1.00 91.31 108 TRP A C 1
ATOM 788 O O . TRP A 1 108 ? -4.237 1.648 3.394 1.00 91.31 108 TRP A O 1
ATOM 798 N N . LEU A 1 109 ? -3.398 2.600 1.533 1.00 90.88 109 LEU A N 1
ATOM 799 C CA . LEU A 1 109 ? -4.313 3.739 1.523 1.00 90.88 109 LEU A CA 1
ATOM 800 C C . LEU A 1 109 ? -5.766 3.282 1.386 1.00 90.88 109 LEU A C 1
ATOM 802 O O . LEU A 1 109 ? -6.607 3.757 2.138 1.00 90.88 109 LEU A O 1
ATOM 806 N N . HIS A 1 110 ? -6.054 2.320 0.508 1.00 89.44 110 HIS A N 1
ATOM 807 C CA . HIS A 1 110 ? -7.387 1.734 0.341 1.00 89.44 110 HIS A CA 1
ATOM 808 C C . HIS A 1 110 ? -7.908 1.142 1.652 1.00 89.44 110 HIS A C 1
ATOM 810 O O . HIS A 1 110 ? -9.005 1.490 2.099 1.00 89.44 110 HIS A O 1
ATOM 816 N N . LEU A 1 111 ? -7.098 0.315 2.323 1.00 93.38 111 LEU A N 1
ATOM 817 C CA . LEU A 1 111 ? -7.458 -0.275 3.613 1.00 93.38 111 LEU A CA 1
ATOM 818 C C . LEU A 1 111 ? -7.746 0.805 4.669 1.00 93.38 111 LEU A C 1
ATOM 820 O O . LEU A 1 111 ? -8.756 0.719 5.379 1.00 93.38 111 LEU A O 1
ATOM 824 N N . ILE A 1 112 ? -6.902 1.839 4.758 1.00 94.81 112 ILE A N 1
ATOM 825 C CA . ILE A 1 112 ? -7.106 2.957 5.689 1.00 94.81 112 ILE A CA 1
ATOM 826 C C . ILE A 1 112 ? -8.352 3.771 5.333 1.00 94.81 112 ILE A C 1
ATOM 828 O O . ILE A 1 112 ? -9.105 4.126 6.239 1.00 94.81 112 ILE A O 1
ATOM 832 N N . SER A 1 113 ? -8.605 4.057 4.058 1.00 94.06 113 SER A N 1
ATOM 833 C CA . SER A 1 113 ? -9.757 4.848 3.615 1.00 94.06 113 SER A CA 1
ATOM 834 C C . SER A 1 113 ? -11.075 4.168 3.975 1.00 94.06 113 SER A C 1
ATOM 836 O O . SER A 1 113 ? -11.949 4.804 4.571 1.00 94.06 113 SER A O 1
ATOM 838 N N . TRP A 1 114 ? -11.207 2.866 3.706 1.00 95.25 114 TRP A N 1
ATOM 839 C CA . TRP A 1 114 ? -12.404 2.114 4.092 1.00 95.25 114 TRP A CA 1
ATOM 840 C C . TRP A 1 114 ? -12.546 1.971 5.603 1.00 95.25 114 TRP A C 1
ATOM 842 O O . TRP A 1 114 ? -13.655 2.070 6.134 1.00 95.25 114 TRP A O 1
ATOM 852 N N . TYR A 1 115 ? -11.432 1.812 6.321 1.00 95.38 115 TYR A N 1
ATOM 853 C CA . TYR A 1 115 ? -11.454 1.819 7.778 1.00 95.38 115 TYR A CA 1
ATOM 854 C C . TYR A 1 115 ? -11.925 3.173 8.325 1.00 95.38 115 TYR A C 1
ATOM 856 O O . TYR A 1 115 ? -12.832 3.219 9.154 1.00 95.38 115 TYR A O 1
ATOM 864 N N . ALA A 1 116 ? -11.376 4.287 7.837 1.00 93.75 116 ALA A N 1
ATOM 865 C CA . ALA A 1 116 ? -11.765 5.633 8.246 1.00 93.75 116 ALA A CA 1
ATOM 866 C C . ALA A 1 116 ? -13.252 5.901 7.964 1.00 93.75 116 ALA A C 1
ATOM 868 O O . ALA A 1 116 ? -13.961 6.403 8.840 1.00 93.75 116 ALA A O 1
ATOM 869 N N . LEU A 1 117 ? -13.752 5.482 6.797 1.00 94.62 117 LEU A N 1
ATOM 870 C CA . LEU A 1 117 ? -15.176 5.551 6.479 1.00 94.62 117 LEU A CA 1
ATOM 871 C C . LEU A 1 117 ? -16.013 4.724 7.464 1.00 94.62 117 LEU A C 1
ATOM 873 O O . LEU A 1 117 ? -17.001 5.216 8.004 1.00 94.62 117 LEU A O 1
ATOM 877 N N . GLY A 1 118 ? -15.605 3.494 7.774 1.00 94.81 118 GLY A N 1
ATOM 878 C CA . GLY A 1 118 ? -16.304 2.671 8.761 1.00 94.81 118 GLY A CA 1
ATOM 879 C C . GLY A 1 118 ? -16.274 3.264 10.176 1.00 94.81 118 GLY A C 1
ATOM 880 O O . GLY A 1 118 ? -17.259 3.173 10.918 1.00 94.81 118 GLY A O 1
ATOM 881 N N . ARG A 1 119 ? -15.173 3.926 10.560 1.00 93.00 119 ARG A N 1
ATOM 882 C CA . ARG A 1 119 ? -15.081 4.678 11.822 1.00 93.00 119 ARG A CA 1
ATOM 883 C C . ARG A 1 119 ? -16.063 5.840 11.836 1.00 93.00 119 ARG A C 1
ATOM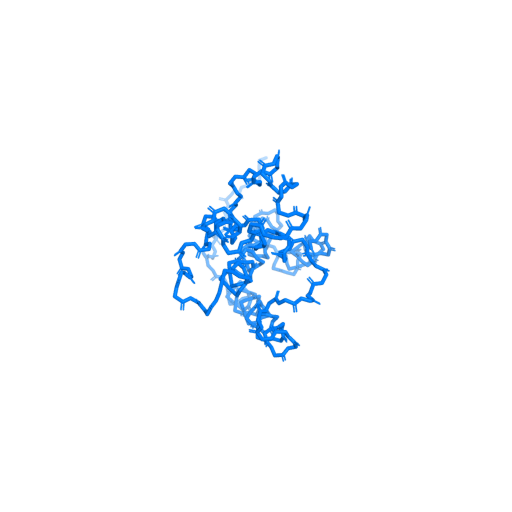 885 O O . ARG A 1 119 ? -16.735 6.015 12.849 1.00 93.00 119 ARG A O 1
ATOM 892 N N . PHE A 1 120 ? -16.186 6.564 10.728 1.00 92.12 120 PHE A N 1
ATOM 893 C CA . PHE A 1 120 ? -17.146 7.652 10.572 1.00 92.12 120 PHE A CA 1
ATOM 894 C C . PHE A 1 120 ? -18.604 7.165 10.635 1.00 92.12 120 PHE A C 1
ATOM 896 O O . PHE A 1 120 ? -19.428 7.782 11.305 1.00 92.12 120 PHE A O 1
ATOM 903 N N . LEU A 1 121 ? -18.924 6.034 10.000 1.00 94.06 121 LEU A N 1
ATOM 904 C CA . LEU A 1 121 ? -20.295 5.518 9.927 1.00 94.06 121 LEU A CA 1
ATOM 905 C C . LEU A 1 121 ? -20.801 4.919 11.247 1.00 94.06 121 LEU A C 1
ATOM 907 O O . LEU A 1 121 ? -21.964 5.115 11.608 1.00 94.06 121 LEU A O 1
ATOM 911 N N . TRP A 1 122 ? -19.957 4.171 11.965 1.00 93.81 122 TRP A N 1
ATOM 912 C CA . TRP A 1 122 ? -20.411 3.371 13.114 1.00 93.81 122 TRP A CA 1
ATOM 913 C C . TRP A 1 122 ? -19.731 3.697 14.437 1.00 93.81 122 TRP A C 1
ATOM 915 O O . TRP A 1 122 ? -20.121 3.135 15.462 1.00 93.81 122 TRP A O 1
ATOM 925 N N . SER A 1 123 ? -18.678 4.516 14.444 1.00 88.50 123 SER A N 1
ATOM 926 C CA . SER A 1 123 ? -17.850 4.776 15.630 1.00 88.50 123 SER A CA 1
ATOM 927 C C . SER A 1 123 ? -17.315 3.503 16.308 1.00 88.50 123 SER A C 1
ATOM 929 O O . SER A 1 123 ? -16.837 3.552 17.446 1.00 88.50 123 SER A O 1
ATOM 931 N N . ARG A 1 124 ? -17.282 2.356 15.604 1.00 90.31 124 ARG A N 1
ATOM 932 C CA . ARG A 1 124 ? -16.789 1.054 16.098 1.00 90.31 124 ARG A CA 1
ATOM 933 C C . ARG A 1 124 ? -15.634 0.534 15.243 1.00 90.31 124 ARG A C 1
ATOM 935 O O . ARG A 1 124 ? -15.804 0.285 14.058 1.00 90.31 124 ARG A O 1
ATOM 942 N N . ALA A 1 125 ? -14.471 0.338 15.867 1.00 91.81 125 ALA A N 1
ATOM 943 C CA . ALA A 1 125 ? -13.251 -0.125 15.195 1.00 91.81 125 ALA A CA 1
ATOM 944 C C . ALA A 1 125 ? -13.403 -1.515 14.556 1.00 91.81 125 ALA A C 1
ATOM 946 O O . ALA A 1 125 ? -12.908 -1.745 13.463 1.00 91.81 125 ALA A O 1
ATOM 947 N N . SER A 1 126 ? -14.137 -2.431 15.196 1.00 93.88 126 SER A N 1
ATOM 948 C CA . SER A 1 126 ? -14.351 -3.777 14.653 1.00 93.88 126 SER A CA 1
ATOM 949 C C . SER A 1 126 ? -15.169 -3.770 13.358 1.00 93.88 126 SER A C 1
ATOM 951 O O . SER A 1 126 ? -14.798 -4.439 12.404 1.00 93.88 126 SER A O 1
ATOM 953 N N . LEU A 1 127 ? -16.253 -2.987 13.300 1.00 95.25 127 LEU A N 1
ATOM 954 C CA . LEU A 1 127 ? -17.070 -2.850 12.087 1.00 95.25 127 LEU A CA 1
ATOM 955 C C . LEU A 1 127 ? -16.300 -2.137 10.972 1.00 95.25 127 LEU A C 1
ATOM 957 O O . LEU A 1 127 ? -16.398 -2.527 9.816 1.00 95.25 127 LEU A O 1
ATOM 961 N N . ALA A 1 128 ? -15.490 -1.139 11.331 1.00 95.31 128 ALA A N 1
ATOM 962 C CA . ALA A 1 128 ? -14.605 -0.459 10.395 1.00 95.31 128 ALA A CA 1
ATOM 963 C C . ALA A 1 128 ? -13.550 -1.395 9.784 1.00 95.31 128 ALA A C 1
ATOM 965 O O . ALA A 1 128 ? -13.335 -1.372 8.575 1.00 95.31 128 ALA A O 1
ATOM 966 N N . ALA A 1 129 ? -12.931 -2.250 10.603 1.00 95.25 129 ALA A N 1
ATOM 967 C CA . ALA A 1 129 ? -11.984 -3.256 10.130 1.00 95.25 129 ALA A CA 1
ATOM 968 C C . ALA A 1 129 ? -12.658 -4.271 9.199 1.00 95.25 129 ALA A C 1
ATOM 970 O O . ALA A 1 129 ? -12.118 -4.566 8.139 1.00 95.25 129 ALA A O 1
ATOM 971 N N . LEU A 1 130 ? -13.855 -4.757 9.548 1.00 95.56 130 LEU A N 1
ATOM 972 C CA . LEU A 1 130 ? -14.617 -5.664 8.685 1.00 95.56 130 LEU A CA 1
ATOM 973 C C . LEU A 1 130 ? -14.977 -5.017 7.344 1.00 95.56 130 LEU A C 1
ATOM 975 O O . LEU A 1 130 ? -14.811 -5.660 6.315 1.00 95.56 130 LEU A O 1
ATOM 979 N N . LEU A 1 131 ? -15.418 -3.754 7.342 1.00 94.69 131 LEU A N 1
ATOM 980 C CA . LEU A 1 131 ? -15.686 -3.021 6.102 1.00 94.69 131 LEU A CA 1
ATOM 981 C C . LEU A 1 131 ? -14.430 -2.945 5.227 1.00 94.69 131 LEU A C 1
ATOM 983 O O . LEU A 1 131 ? -14.486 -3.280 4.050 1.00 94.69 131 LEU A O 1
ATOM 987 N N . SER A 1 132 ? -13.300 -2.551 5.818 1.00 94.38 132 SER A N 1
ATOM 988 C CA . SER A 1 132 ? -12.020 -2.461 5.114 1.00 94.38 132 SER A CA 1
ATOM 989 C C . SER A 1 132 ? -11.601 -3.792 4.481 1.00 94.38 132 SER A C 1
ATOM 991 O O . SER A 1 132 ? -11.254 -3.823 3.303 1.00 94.38 132 SER A O 1
ATOM 993 N N . LEU A 1 133 ? -11.727 -4.896 5.224 1.00 91.81 133 LEU A N 1
ATOM 994 C CA . LEU A 1 133 ? -11.399 -6.238 4.736 1.00 91.81 133 LEU A CA 1
ATOM 995 C C . LEU A 1 133 ? -12.361 -6.732 3.647 1.00 91.81 133 LEU A C 1
ATOM 997 O O . LEU A 1 133 ? -11.929 -7.355 2.685 1.00 91.81 133 LEU A O 1
ATOM 1001 N N . VAL A 1 134 ? -13.664 -6.466 3.762 1.00 91.44 134 VAL A N 1
ATOM 1002 C CA . VAL A 1 134 ? -14.635 -6.866 2.727 1.00 91.44 134 VAL A CA 1
ATOM 1003 C C . VAL A 1 134 ? -14.381 -6.098 1.429 1.00 91.44 134 VAL A C 1
ATOM 1005 O O . VAL A 1 134 ? -14.388 -6.691 0.353 1.00 91.44 134 VAL A O 1
ATOM 1008 N N . CYS A 1 135 ? -14.087 -4.801 1.526 1.00 86.69 135 CYS A N 1
ATOM 1009 C CA . CYS A 1 135 ? -13.768 -3.961 0.373 1.00 86.69 135 CYS A CA 1
ATOM 1010 C C . CYS A 1 135 ? -12.377 -4.231 -0.226 1.00 86.69 135 CYS A C 1
ATOM 1012 O O . CYS A 1 135 ? -12.074 -3.693 -1.289 1.00 86.69 135 CYS A O 1
ATOM 1014 N N . SER A 1 136 ? -11.521 -5.033 0.418 1.00 78.38 136 SER A N 1
ATOM 1015 C CA . SER A 1 136 ? -10.224 -5.436 -0.142 1.00 78.38 136 SER A CA 1
ATOM 1016 C C . SER A 1 136 ? -10.266 -6.748 -0.930 1.00 78.38 136 SER A C 1
ATOM 1018 O O . SER A 1 136 ? -9.285 -7.069 -1.580 1.00 78.38 136 SER A O 1
ATOM 1020 N N . ILE A 1 137 ? -11.362 -7.518 -0.878 1.00 61.53 137 ILE A N 1
ATOM 1021 C CA . ILE A 1 137 ? -11.503 -8.791 -1.624 1.00 61.53 137 ILE A CA 1
ATOM 1022 C C . ILE A 1 137 ? -11.743 -8.542 -3.125 1.00 61.53 137 ILE A C 1
ATOM 1024 O O . ILE A 1 137 ? -11.554 -9.433 -3.945 1.00 61.53 137 ILE A O 1
ATOM 1028 N N . THR A 1 138 ? -12.166 -7.334 -3.493 1.00 50.44 138 THR A N 1
ATOM 1029 C CA . THR A 1 138 ? -12.508 -6.955 -4.872 1.00 50.44 138 THR A CA 1
ATOM 1030 C C . THR A 1 138 ? -11.372 -6.248 -5.618 1.00 50.44 138 THR A C 1
ATOM 1032 O O . THR A 1 138 ? -11.650 -5.623 -6.638 1.00 50.44 138 THR A O 1
ATOM 1035 N N . PHE A 1 139 ? -10.146 -6.262 -5.085 1.00 44.00 139 PHE A N 1
ATOM 1036 C CA . PHE A 1 139 ? -8.982 -5.572 -5.648 1.00 44.00 139 PHE A CA 1
ATOM 1037 C C . PHE A 1 139 ? -7.864 -6.558 -5.982 1.00 44.00 139 PHE A C 1
ATOM 1039 O O . PHE A 1 139 ? -7.725 -7.549 -5.230 1.00 44.00 139 PHE A O 1
#

Sequence (139 aa):
MRTISQGYSILSARDILFACLSLLFSLAACKGILLLSPLGAGIDSDLQNYAQILEVARYPAAFAADPVAPIFIHDPGVPNLLTVLEGFFSSSANAAVAILKAGCIALWLHLISWYALGRFLWSRASLAALLSLVCSITF

pLDDT: mean 74.55, std 16.01, range [39.56, 96.5]

Radius of gyration: 19.07 Å; chains: 1; bounding box: 47×30×54 Å

Foldseek 3Di:
DPDPPDDPPVDDPLLVVQLVVLLVVLVVVLVVCCVVPVPLPPPPDVLVVLQLLVCCVVCVVVCVVPPCSVVSVVCSDDCDQLVVQLVVVVVDPGSSSSSSNSVSVVSSVQLSVQLVVQCVPPVDNVSSNVRSVVVSVVD